Protein AF-A0A4Q6BB32-F1 (afdb_monomer)

Solvent-accessible surface area (backbone atoms only — not comparable to full-atom values): 4098 Å² total; per-residue (Å²): 134,95,70,64,36,73,62,34,32,62,52,10,48,52,40,25,52,50,36,29,48,55,28,43,83,74,78,40,60,70,66,48,76,49,66,50,89,66,60,44,87,97,75,37,76,49,36,38,56,60,49,26,51,52,9,51,50,36,25,52,52,13,52,54,47,40,52,53,51,56,52,65,72,74,106

Radius of gyration: 16.02 Å; Cα contacts (8 Å, |Δi|>4): 87; chains: 1; bounding box: 36×28×43 Å

Foldseek 3Di:
DPDQLQVLQVVLVVQLQCLQCVCVVVVDHGPDWAWDPDADPPRGIDISVVSNVSSVVSNVSSVVVNVVVVVVVVD

Sequence (75 aa):
LRVQPMRLMPAGLALAVFSAILPVFKGLPIMTGLWLSDPLPVIGLVGSALLFDLGVYIVVLGVALTIIFTISESV

Mean predicted aligned error: 4.82 Å

pLDDT: mean 91.49, std 8.97, range [50.44, 98.06]

Structure (mmCIF, N/CA/C/O backbone):
data_AF-A0A4Q6BB32-F1
#
_entry.id   AF-A0A4Q6BB32-F1
#
loop_
_atom_site.group_PDB
_atom_site.id
_atom_site.type_symbol
_atom_site.label_atom_id
_atom_site.label_alt_id
_atom_site.label_comp_id
_atom_site.label_asym_id
_atom_site.label_entity_id
_atom_site.label_seq_id
_atom_site.pdbx_PDB_ins_code
_atom_site.Cartn_x
_atom_site.Cartn_y
_atom_site.Cartn_z
_atom_site.occupancy
_atom_site.B_iso_or_equiv
_atom_site.auth_seq_id
_atom_site.auth_comp_id
_atom_site.auth_asym_id
_atom_site.auth_atom_id
_atom_site.pdbx_PDB_model_num
ATOM 1 N N . LEU A 1 1 ? -23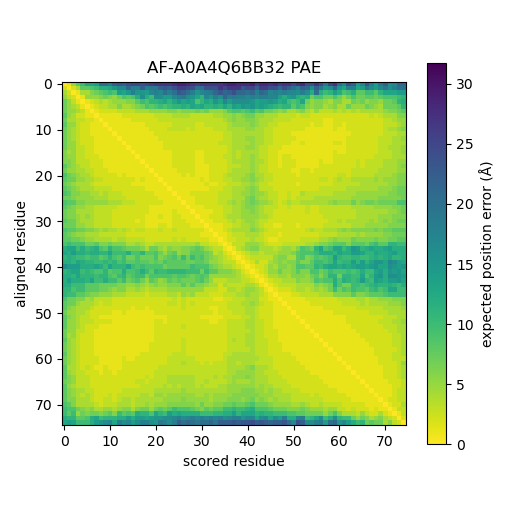.806 0.852 8.323 1.00 50.44 1 LEU A N 1
ATOM 2 C CA . LEU A 1 1 ? -22.590 0.914 7.473 1.00 50.44 1 LEU A CA 1
ATOM 3 C C . LEU A 1 1 ? -22.572 -0.299 6.540 1.00 50.44 1 LEU A C 1
ATOM 5 O O . LEU A 1 1 ? -22.852 -1.385 7.021 1.00 50.44 1 LEU A O 1
ATOM 9 N N . ARG A 1 2 ? -22.317 -0.147 5.229 1.00 63.34 2 ARG A N 1
ATOM 10 C CA . ARG A 1 2 ? -22.493 -1.234 4.229 1.00 63.34 2 ARG A CA 1
ATOM 11 C C . ARG A 1 2 ? -21.239 -2.068 3.916 1.00 63.34 2 ARG A C 1
ATOM 13 O O . ARG A 1 2 ? -21.334 -3.020 3.150 1.00 63.34 2 ARG A O 1
ATOM 20 N N . VAL A 1 3 ? -20.082 -1.743 4.491 1.00 67.50 3 VAL A N 1
ATOM 21 C CA . VAL A 1 3 ? -18.834 -2.493 4.275 1.00 67.50 3 VAL A CA 1
ATOM 22 C C . VAL A 1 3 ? -18.398 -3.101 5.597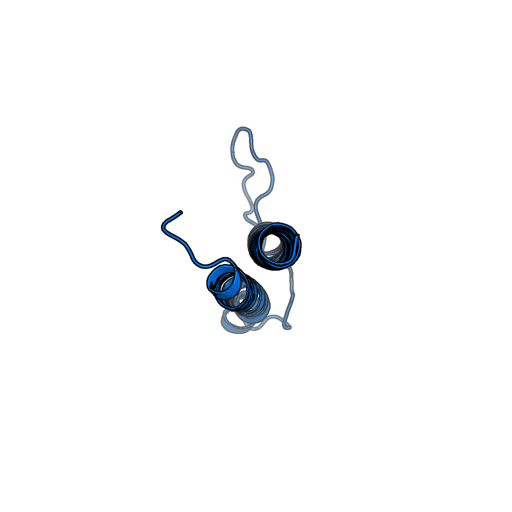 1.00 67.50 3 VAL A C 1
ATOM 24 O O . VAL A 1 3 ? -18.188 -2.375 6.563 1.00 67.50 3 VAL A O 1
ATOM 27 N N . GLN A 1 4 ? -18.274 -4.428 5.635 1.00 76.44 4 GLN A N 1
ATOM 28 C CA . GLN A 1 4 ? -17.668 -5.122 6.767 1.00 76.44 4 GLN A CA 1
ATOM 29 C C . GLN A 1 4 ? -16.162 -4.810 6.777 1.00 76.44 4 GLN A C 1
ATOM 31 O O . GLN A 1 4 ? -15.485 -5.174 5.810 1.00 76.44 4 GLN A O 1
ATOM 36 N N . PRO A 1 5 ? -15.625 -4.178 7.836 1.00 76.56 5 PRO A N 1
ATOM 37 C CA . PRO A 1 5 ? -14.204 -3.828 7.956 1.00 76.56 5 PRO A CA 1
ATOM 38 C C . PRO A 1 5 ? -13.265 -5.001 7.670 1.00 76.56 5 PRO A C 1
ATOM 40 O O . PRO A 1 5 ? -12.247 -4.852 6.998 1.00 76.56 5 PRO A O 1
ATOM 43 N N . MET A 1 6 ? -13.682 -6.201 8.082 1.00 78.50 6 MET A N 1
ATOM 44 C CA . MET A 1 6 ? -12.937 -7.438 7.883 1.00 78.50 6 MET A CA 1
ATOM 45 C C . MET A 1 6 ? -12.691 -7.787 6.409 1.00 78.50 6 MET A C 1
ATOM 47 O O . MET A 1 6 ? -11.717 -8.462 6.098 1.00 78.50 6 MET A O 1
ATOM 51 N N . ARG A 1 7 ? -13.518 -7.292 5.477 1.00 89.88 7 ARG A N 1
ATOM 52 C CA . ARG A 1 7 ? -13.332 -7.505 4.032 1.00 89.88 7 ARG A CA 1
ATOM 53 C C . ARG A 1 7 ? -12.287 -6.574 3.412 1.00 89.88 7 ARG A C 1
ATOM 55 O O . ARG A 1 7 ? -11.813 -6.865 2.318 1.00 89.88 7 ARG A O 1
ATOM 62 N N . LEU A 1 8 ? -11.912 -5.486 4.090 1.00 91.62 8 LEU A N 1
ATOM 63 C CA . LEU A 1 8 ? -10.885 -4.557 3.606 1.00 91.62 8 LEU A CA 1
ATOM 64 C C . LEU A 1 8 ? -9.487 -5.177 3.697 1.00 91.62 8 LEU A C 1
ATOM 66 O O . LEU A 1 8 ? -8.699 -5.040 2.769 1.00 91.62 8 LEU A O 1
ATOM 70 N N . MET A 1 9 ? -9.209 -5.935 4.761 1.00 94.44 9 MET A N 1
ATOM 71 C CA . MET A 1 9 ? -7.913 -6.592 4.966 1.00 94.44 9 MET A CA 1
ATOM 72 C C . MET A 1 9 ? -7.496 -7.522 3.807 1.00 94.44 9 MET A C 1
ATOM 74 O O . MET A 1 9 ? -6.437 -7.288 3.226 1.00 94.44 9 MET A O 1
A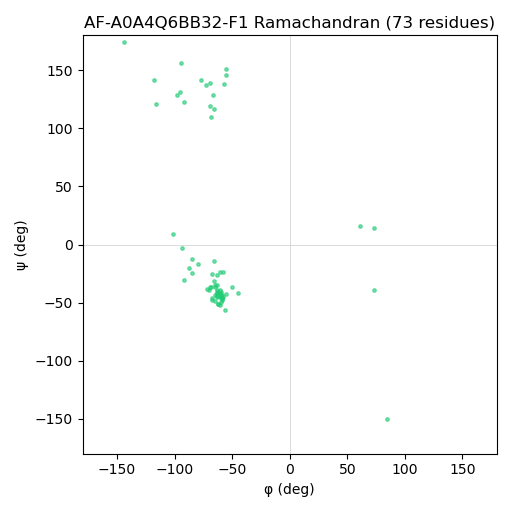TOM 78 N N . PRO A 1 10 ? -8.288 -8.537 3.395 1.00 96.12 10 PRO A N 1
ATOM 79 C CA . PRO A 1 10 ? -7.896 -9.409 2.288 1.00 96.12 10 PRO A CA 1
ATOM 80 C C . PRO A 1 10 ? -7.820 -8.664 0.949 1.00 96.12 10 PRO A C 1
ATOM 82 O O . PRO A 1 10 ? -6.982 -9.005 0.119 1.00 96.12 10 PRO A O 1
ATOM 85 N N . ALA A 1 11 ? -8.642 -7.630 0.737 1.00 96.38 11 ALA A N 1
ATOM 86 C CA . ALA A 1 11 ? -8.589 -6.817 -0.477 1.00 96.38 11 ALA A CA 1
ATOM 87 C C . ALA A 1 11 ? -7.290 -5.996 -0.565 1.00 96.38 11 ALA A C 1
ATOM 89 O O . ALA A 1 11 ? -6.628 -6.000 -1.602 1.00 96.38 11 ALA A O 1
ATOM 90 N N . GLY A 1 12 ? -6.895 -5.337 0.529 1.00 96.88 12 GLY A N 1
ATOM 91 C CA . GLY A 1 12 ? -5.634 -4.599 0.603 1.00 96.88 12 GLY A CA 1
ATOM 92 C C . GLY A 1 12 ? -4.419 -5.517 0.456 1.00 96.88 12 GLY A C 1
ATOM 93 O O . GLY A 1 12 ? -3.497 -5.206 -0.296 1.00 96.88 12 GLY A O 1
ATOM 94 N N . LEU A 1 13 ? -4.456 -6.696 1.088 1.00 97.56 13 LEU A N 1
ATOM 95 C CA . LEU A 1 13 ? -3.395 -7.695 0.961 1.00 97.56 13 LEU A CA 1
ATOM 96 C C . LEU A 1 13 ? -3.268 -8.209 -0.478 1.00 97.56 13 LEU A C 1
ATOM 98 O O . LEU A 1 13 ? -2.159 -8.288 -0.999 1.00 97.56 13 LEU A O 1
ATOM 102 N N . ALA A 1 14 ? -4.388 -8.512 -1.141 1.00 97.81 14 ALA A N 1
ATOM 103 C CA . ALA A 1 14 ? -4.383 -8.927 -2.541 1.00 97.81 14 ALA A CA 1
ATOM 104 C C . ALA A 1 14 ? -3.773 -7.848 -3.449 1.00 97.81 14 ALA A C 1
ATOM 106 O O . ALA A 1 14 ? -2.980 -8.172 -4.331 1.00 97.81 14 ALA A O 1
ATOM 107 N N . LEU A 1 15 ? -4.079 -6.569 -3.202 1.00 97.81 15 LEU A N 1
ATOM 108 C CA . LEU A 1 15 ? -3.506 -5.448 -3.948 1.00 97.81 15 LEU A CA 1
ATOM 109 C C . LEU A 1 15 ? -1.990 -5.315 -3.728 1.00 97.81 15 LEU A C 1
ATOM 111 O O . LEU A 1 15 ? -1.240 -5.143 -4.689 1.00 97.81 15 LEU A O 1
ATOM 115 N N . ALA A 1 16 ? -1.529 -5.445 -2.480 1.00 97.94 16 ALA A N 1
ATOM 116 C CA . ALA A 1 16 ? -0.108 -5.395 -2.143 1.00 97.94 16 ALA A CA 1
ATOM 117 C C . ALA A 1 16 ? 0.670 -6.552 -2.795 1.00 97.94 16 ALA A C 1
ATOM 119 O O . ALA A 1 16 ? 1.709 -6.333 -3.419 1.00 97.94 16 ALA A O 1
ATOM 120 N N . VAL A 1 17 ? 0.137 -7.776 -2.723 1.00 98.00 17 VAL A N 1
ATOM 121 C CA . VAL A 1 17 ? 0.728 -8.964 -3.360 1.00 98.00 17 VAL A CA 1
ATOM 122 C C . VAL A 1 17 ? 0.749 -8.817 -4.880 1.00 98.00 17 VAL A C 1
ATOM 124 O O . VAL A 1 17 ? 1.765 -9.101 -5.513 1.00 98.00 17 VAL A O 1
ATOM 127 N N . PHE A 1 18 ? -0.336 -8.320 -5.473 1.00 97.50 18 PHE A N 1
ATOM 128 C CA . PHE A 1 18 ? -0.391 -8.047 -6.904 1.00 97.50 18 PHE A CA 1
ATOM 129 C C . PHE A 1 18 ? 0.697 -7.051 -7.330 1.00 97.50 18 PHE A C 1
ATOM 131 O O . PHE A 1 18 ? 1.424 -7.314 -8.288 1.00 97.50 18 PHE A O 1
ATOM 138 N N . SER A 1 19 ? 0.877 -5.957 -6.580 1.00 97.19 19 SER A N 1
ATOM 139 C CA . SER A 1 19 ? 1.949 -4.990 -6.839 1.00 97.19 19 SER A CA 1
ATOM 140 C C . SER A 1 19 ? 3.348 -5.607 -6.706 1.00 97.19 19 SER A C 1
ATOM 142 O O . SER A 1 19 ? 4.217 -5.363 -7.543 1.00 97.19 19 SER A O 1
ATOM 144 N N . ALA A 1 20 ? 3.563 -6.461 -5.700 1.00 97.06 20 ALA A N 1
ATOM 145 C CA . ALA A 1 20 ? 4.842 -7.132 -5.479 1.00 97.06 20 ALA A CA 1
ATOM 146 C C . ALA A 1 20 ? 5.218 -8.100 -6.616 1.00 97.06 20 ALA A C 1
ATOM 148 O O . ALA A 1 20 ? 6.400 -8.211 -6.944 1.00 97.06 20 ALA A O 1
ATOM 149 N N . ILE A 1 21 ? 4.233 -8.779 -7.219 1.00 97.81 21 ILE A N 1
ATOM 150 C CA . ILE A 1 21 ? 4.427 -9.765 -8.299 1.00 97.81 21 ILE A CA 1
ATOM 151 C C . ILE A 1 21 ? 4.515 -9.099 -9.681 1.00 97.81 21 ILE A C 1
ATOM 153 O O . ILE A 1 21 ? 5.147 -9.641 -10.584 1.00 97.81 21 ILE A O 1
ATOM 157 N N . LEU A 1 22 ? 3.950 -7.903 -9.856 1.00 95.69 22 LEU A N 1
ATOM 158 C CA . LEU A 1 22 ? 3.944 -7.153 -11.120 1.00 95.69 22 LEU A CA 1
ATOM 159 C C . LEU A 1 22 ? 5.301 -7.096 -11.869 1.00 95.69 22 LEU A C 1
ATOM 161 O O . LEU A 1 22 ? 5.307 -7.266 -13.091 1.00 95.69 22 LEU A O 1
ATOM 165 N N . PRO A 1 23 ? 6.455 -6.905 -11.195 1.00 96.94 23 PRO A N 1
ATOM 166 C CA . PRO A 1 23 ? 7.769 -6.875 -11.843 1.00 96.94 23 PRO A CA 1
ATOM 167 C C . PRO A 1 23 ? 8.212 -8.224 -12.421 1.00 96.94 23 PRO A C 1
ATOM 169 O O . PRO A 1 23 ? 8.962 -8.249 -13.396 1.00 96.94 23 PRO A O 1
ATOM 172 N N . VAL A 1 24 ? 7.709 -9.340 -11.885 1.00 97.25 24 VAL A N 1
ATOM 173 C CA . VAL A 1 24 ? 8.042 -10.695 -12.356 1.00 97.25 24 VAL A CA 1
ATOM 174 C C . VAL A 1 24 ? 7.579 -10.898 -13.798 1.00 97.25 24 VAL A C 1
ATOM 176 O O . VAL A 1 24 ? 8.295 -11.496 -14.597 1.00 97.25 24 VAL A O 1
ATOM 179 N N . PHE A 1 25 ? 6.446 -10.304 -14.188 1.00 95.69 25 PHE A N 1
ATOM 180 C CA . PHE A 1 25 ? 5.969 -10.320 -15.578 1.00 95.69 25 PHE A CA 1
ATOM 181 C C . PHE A 1 25 ? 6.884 -9.556 -16.550 1.00 95.69 25 PHE A C 1
ATOM 183 O O . PHE A 1 25 ? 6.766 -9.721 -17.761 1.00 95.69 25 PHE A O 1
ATOM 190 N N . LYS A 1 26 ? 7.807 -8.737 -16.031 1.00 95.00 26 LYS A N 1
ATOM 191 C CA . LYS A 1 26 ? 8.862 -8.057 -16.795 1.00 95.00 26 LYS A CA 1
ATOM 192 C C . LYS A 1 26 ? 10.232 -8.740 -16.661 1.00 95.00 26 LYS A C 1
ATOM 194 O O . LYS A 1 26 ? 11.229 -8.170 -17.089 1.00 95.00 26 LYS A O 1
ATOM 199 N N . GLY A 1 27 ? 10.299 -9.931 -16.056 1.00 96.38 27 GLY A N 1
ATOM 200 C CA . GLY A 1 27 ? 11.549 -10.656 -15.804 1.00 96.38 27 GLY A CA 1
ATOM 201 C C . GLY A 1 27 ? 12.410 -10.059 -14.685 1.00 96.38 27 GLY A C 1
ATOM 202 O O . GLY A 1 27 ? 13.583 -10.405 -14.570 1.00 96.38 27 GLY A O 1
ATOM 203 N N . LEU A 1 28 ? 11.851 -9.157 -13.873 1.00 97.38 28 LEU A N 1
ATOM 204 C CA . LEU A 1 28 ? 12.551 -8.526 -12.755 1.00 97.38 28 LEU A CA 1
ATOM 205 C C . LEU A 1 28 ? 12.284 -9.283 -11.441 1.00 97.38 28 LEU A C 1
ATOM 207 O O . LEU A 1 28 ? 11.244 -9.935 -11.311 1.00 97.38 28 LEU A O 1
ATOM 211 N N . PRO A 1 29 ? 13.179 -9.179 -10.440 1.00 97.56 29 PRO A N 1
ATOM 212 C CA . PRO A 1 29 ? 12.941 -9.742 -9.113 1.00 97.56 29 PRO A CA 1
ATOM 213 C C . PRO A 1 29 ? 11.638 -9.232 -8.479 1.00 97.56 29 PRO A C 1
ATOM 215 O O . PRO A 1 29 ? 11.211 -8.098 -8.724 1.00 97.56 29 PRO A O 1
ATOM 218 N N . ILE A 1 30 ? 11.022 -10.051 -7.624 1.00 97.19 30 ILE A N 1
ATOM 219 C CA . ILE A 1 30 ? 9.836 -9.656 -6.850 1.00 97.19 30 ILE A CA 1
ATOM 220 C C . ILE A 1 30 ? 10.118 -8.383 -6.033 1.00 97.19 30 ILE A C 1
ATOM 222 O O . ILE A 1 30 ? 11.239 -8.174 -5.575 1.00 97.19 30 ILE A O 1
ATOM 226 N N . MET A 1 31 ? 9.107 -7.526 -5.867 1.00 95.56 31 MET A N 1
ATOM 227 C CA . MET A 1 31 ? 9.223 -6.219 -5.194 1.00 95.56 31 MET A CA 1
ATOM 228 C C . MET A 1 31 ? 10.200 -5.222 -5.846 1.00 95.56 31 MET A C 1
ATOM 230 O O . MET A 1 31 ? 10.531 -4.203 -5.243 1.00 95.56 31 MET A O 1
ATOM 234 N N . THR A 1 32 ? 10.623 -5.442 -7.094 1.00 96.88 32 THR A N 1
ATOM 235 C CA . THR A 1 32 ? 11.339 -4.402 -7.848 1.00 96.88 32 THR A CA 1
ATOM 236 C C . THR A 1 32 ? 10.403 -3.227 -8.148 1.00 96.88 32 THR A C 1
ATOM 238 O O . THR A 1 32 ? 9.314 -3.407 -8.690 1.00 96.88 32 THR A O 1
ATOM 241 N N . GLY A 1 33 ? 10.819 -2.001 -7.828 1.00 94.69 33 GLY A N 1
ATOM 242 C CA . GLY A 1 33 ? 10.041 -0.802 -8.140 1.00 94.69 33 GLY A CA 1
ATOM 243 C C . GLY A 1 33 ? 9.934 -0.576 -9.650 1.00 94.69 33 GLY A C 1
ATOM 244 O O . GLY A 1 33 ? 10.940 -0.341 -10.317 1.00 94.69 33 GLY A O 1
ATOM 245 N N . LEU A 1 34 ? 8.718 -0.630 -10.193 1.00 94.81 34 LEU A N 1
ATOM 246 C CA . LEU A 1 34 ? 8.429 -0.235 -11.569 1.00 94.81 34 LEU A CA 1
ATOM 247 C C . LEU A 1 34 ? 8.039 1.231 -11.569 1.00 94.81 34 LEU A C 1
ATOM 249 O O . LEU A 1 34 ? 7.069 1.582 -10.910 1.00 94.8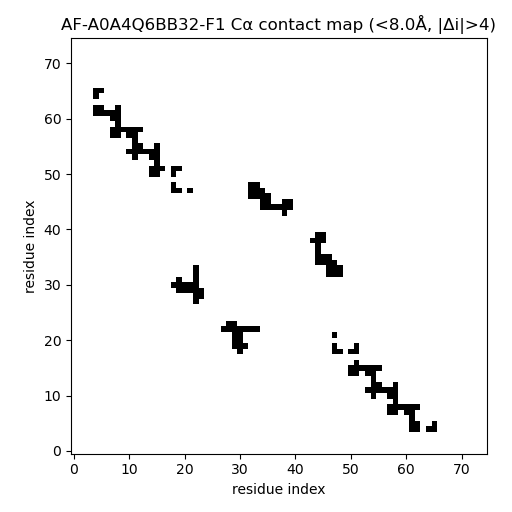1 34 LEU A O 1
ATOM 253 N N . TRP A 1 35 ? 8.743 2.059 -12.328 1.00 93.69 35 TRP A N 1
ATOM 254 C CA . TRP A 1 35 ? 8.505 3.498 -12.378 1.00 93.69 35 TRP A CA 1
ATOM 255 C C . TRP A 1 35 ? 8.088 3.919 -13.781 1.00 93.69 35 TRP A C 1
ATOM 257 O O . TRP A 1 35 ? 8.600 3.395 -14.773 1.00 93.69 35 TRP A O 1
ATOM 267 N N . LEU A 1 36 ? 7.147 4.855 -13.858 1.00 89.38 36 LEU A N 1
ATOM 268 C CA . LEU A 1 36 ? 6.880 5.595 -15.084 1.00 89.38 36 LEU A CA 1
ATOM 269 C C . LEU A 1 36 ? 8.027 6.577 -15.326 1.00 89.38 36 LEU A C 1
ATOM 271 O O . LEU A 1 36 ? 8.516 7.207 -14.390 1.00 89.38 36 LEU A O 1
ATOM 275 N N . SER A 1 37 ? 8.469 6.679 -16.579 1.00 86.94 37 SER A N 1
ATOM 276 C CA . SER A 1 37 ? 9.567 7.572 -16.964 1.00 86.94 37 SER A CA 1
ATOM 277 C C . SER A 1 37 ? 9.170 9.042 -16.864 1.00 86.94 37 SER A C 1
ATOM 279 O O . SER A 1 37 ? 9.978 9.863 -16.437 1.00 86.94 37 SER A O 1
ATOM 281 N N . ASP A 1 38 ? 7.921 9.353 -17.207 1.00 89.94 38 ASP A N 1
ATOM 282 C CA . ASP A 1 38 ? 7.398 10.710 -17.164 1.00 89.94 38 ASP A CA 1
ATOM 283 C C . ASP A 1 38 ? 6.614 10.948 -15.864 1.00 89.94 38 ASP A C 1
ATOM 285 O O . ASP A 1 38 ? 5.721 10.160 -15.524 1.00 89.94 38 ASP A O 1
ATOM 289 N N . PRO A 1 39 ? 6.917 12.025 -15.119 1.00 88.88 39 PRO A N 1
ATOM 290 C CA . PRO A 1 39 ? 6.153 12.386 -13.937 1.00 88.88 39 PRO A CA 1
ATOM 291 C C . PRO A 1 39 ? 4.752 12.861 -14.334 1.00 88.88 39 PRO A C 1
ATOM 293 O O . PRO A 1 39 ? 4.576 13.629 -15.281 1.00 88.88 39 PRO A O 1
ATOM 296 N N . LEU A 1 40 ? 3.745 12.449 -13.567 1.00 87.19 40 LEU A N 1
ATOM 297 C CA . LEU A 1 40 ? 2.392 12.969 -13.729 1.00 87.19 40 LEU A CA 1
ATOM 298 C C . LEU A 1 40 ? 2.291 14.367 -13.102 1.00 87.19 40 LEU A C 1
ATOM 300 O O . LEU A 1 40 ? 2.853 14.594 -12.022 1.00 87.19 40 LEU A O 1
ATOM 304 N N . PRO A 1 41 ? 1.546 15.305 -13.717 1.00 85.31 41 PRO A N 1
ATOM 305 C CA . PRO A 1 41 ? 1.270 16.587 -13.084 1.00 85.31 41 PRO A CA 1
ATOM 306 C C . PRO A 1 41 ? 0.586 16.357 -11.724 1.00 85.31 41 PRO A C 1
ATOM 308 O O . PRO A 1 41 ? -0.281 15.494 -11.599 1.00 85.31 41 PRO A O 1
ATOM 311 N N . VAL A 1 42 ? 0.990 17.120 -10.701 1.00 85.69 42 VAL A N 1
ATOM 312 C CA . VAL A 1 42 ? 0.516 17.058 -9.296 1.00 85.69 42 VAL A CA 1
ATOM 313 C C . VAL A 1 42 ? 1.001 15.849 -8.477 1.00 85.69 42 VAL A C 1
ATOM 315 O O . VAL A 1 42 ? 1.325 16.022 -7.307 1.00 85.69 42 VAL A O 1
ATOM 318 N N . ILE A 1 43 ? 1.085 14.648 -9.056 1.00 82.12 43 ILE A N 1
ATOM 319 C CA . ILE A 1 43 ? 1.418 13.410 -8.316 1.00 82.12 43 ILE A CA 1
ATOM 320 C C . ILE A 1 43 ? 2.929 13.114 -8.328 1.00 82.12 43 ILE A C 1
ATOM 322 O O . ILE A 1 43 ? 3.458 12.555 -7.370 1.00 82.12 43 ILE A O 1
ATOM 326 N N . GLY A 1 44 ? 3.640 13.510 -9.388 1.00 87.19 44 GLY A N 1
AT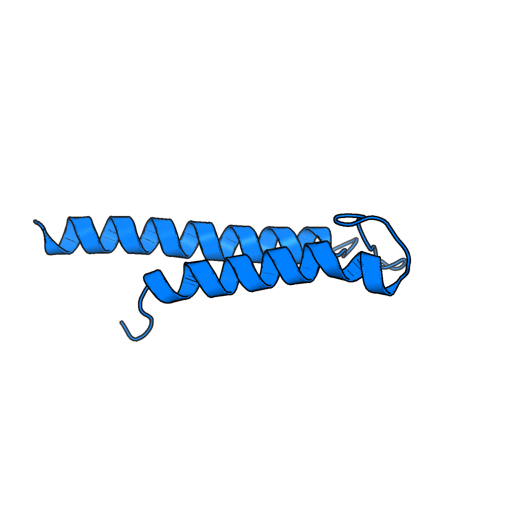OM 327 C CA . GLY A 1 44 ? 5.069 13.239 -9.552 1.00 87.19 44 GLY A CA 1
ATOM 328 C C . GLY A 1 44 ? 5.361 11.859 -10.148 1.00 87.19 44 GLY A C 1
ATOM 329 O O . GLY A 1 44 ? 4.592 11.341 -10.959 1.00 87.19 44 GLY A O 1
ATOM 330 N N . LEU A 1 45 ? 6.514 11.284 -9.789 1.00 86.88 45 LEU A N 1
ATOM 331 C CA . LEU A 1 45 ? 6.962 9.967 -10.256 1.00 86.88 45 LEU A CA 1
ATOM 332 C C . LEU A 1 45 ? 6.073 8.868 -9.675 1.00 86.88 45 LEU A C 1
ATOM 334 O O . LEU A 1 45 ? 6.118 8.568 -8.482 1.00 86.88 45 LEU A O 1
ATOM 338 N N . VAL A 1 46 ? 5.274 8.253 -10.541 1.00 90.06 46 VAL A N 1
ATOM 339 C CA . VAL A 1 46 ? 4.379 7.163 -10.160 1.00 90.06 46 VAL A CA 1
ATOM 340 C C . VAL A 1 46 ? 5.058 5.830 -10.426 1.00 90.06 46 VAL A C 1
ATOM 342 O O . VAL A 1 46 ? 5.584 5.582 -11.512 1.00 90.06 46 VAL A O 1
ATOM 345 N N . GLY A 1 47 ? 5.014 4.953 -9.428 1.00 92.38 47 GLY A N 1
ATOM 346 C CA . GLY A 1 47 ? 5.532 3.602 -9.551 1.00 92.38 47 GLY A CA 1
ATOM 347 C C . GLY A 1 47 ? 4.720 2.565 -8.789 1.00 92.38 47 GLY A C 1
ATOM 348 O O . GLY A 1 47 ? 3.805 2.898 -8.035 1.00 92.38 47 GLY A O 1
ATOM 349 N N . SER A 1 48 ? 5.074 1.291 -8.966 1.00 93.62 48 SER A N 1
ATOM 350 C CA . SER A 1 48 ? 4.438 0.157 -8.281 1.00 93.62 48 SER A CA 1
ATOM 351 C C . SER A 1 48 ? 4.521 0.264 -6.754 1.00 93.62 48 SER A C 1
ATOM 353 O O . SER A 1 48 ? 3.648 -0.259 -6.064 1.00 93.62 48 SER A O 1
ATOM 355 N N . ALA A 1 49 ? 5.498 1.005 -6.219 1.00 94.38 49 ALA A N 1
ATOM 356 C CA . ALA A 1 49 ? 5.584 1.327 -4.795 1.00 94.38 49 ALA A CA 1
ATOM 357 C C . ALA A 1 49 ? 4.304 2.010 -4.273 1.00 94.38 49 ALA A C 1
ATOM 359 O O . ALA A 1 49 ? 3.765 1.587 -3.259 1.00 94.38 49 ALA A O 1
ATOM 360 N N . L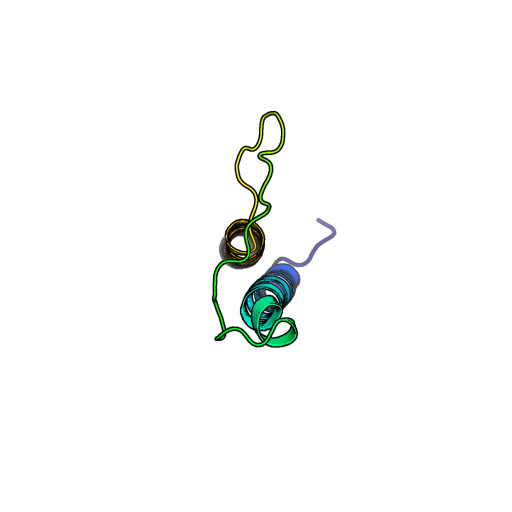EU A 1 50 ? 3.732 2.963 -5.021 1.00 94.44 50 LEU A N 1
ATOM 361 C CA . LEU A 1 50 ? 2.486 3.631 -4.621 1.00 94.44 50 LEU A CA 1
ATOM 362 C C . LEU A 1 50 ? 1.296 2.662 -4.590 1.00 94.44 50 LEU A C 1
ATOM 364 O O . LEU A 1 50 ? 0.437 2.753 -3.716 1.00 94.44 50 LEU A O 1
ATOM 368 N N . LEU A 1 51 ? 1.245 1.713 -5.530 1.00 95.25 51 LEU A N 1
ATOM 369 C CA . LEU A 1 51 ? 0.209 0.677 -5.550 1.00 95.25 51 LEU A CA 1
ATOM 370 C C . LEU A 1 51 ? 0.360 -0.294 -4.368 1.00 95.25 51 LEU A C 1
ATOM 372 O O . LEU A 1 51 ? -0.637 -0.746 -3.807 1.00 95.25 51 LEU A O 1
ATOM 376 N N . PHE A 1 52 ? 1.603 -0.598 -3.984 1.00 97.31 52 PHE A N 1
ATOM 377 C CA . PHE A 1 52 ? 1.904 -1.409 -2.807 1.00 97.31 52 PHE A CA 1
ATOM 378 C C . PHE A 1 52 ? 1.467 -0.696 -1.520 1.00 97.31 52 PHE A C 1
ATOM 380 O O . PHE A 1 52 ? 0.725 -1.278 -0.726 1.00 97.31 52 PHE A O 1
ATOM 387 N N . ASP A 1 53 ? 1.830 0.580 -1.366 1.00 96.88 53 ASP A N 1
ATOM 388 C CA . ASP A 1 53 ? 1.451 1.412 -0.220 1.00 96.88 53 ASP A CA 1
ATOM 389 C C . ASP A 1 53 ? -0.067 1.562 -0.103 1.00 96.88 53 ASP A C 1
ATOM 391 O O . ASP A 1 53 ? -0.614 1.476 0.995 1.00 96.88 53 ASP A O 1
ATOM 395 N N . LEU A 1 54 ? -0.776 1.704 -1.229 1.00 97.06 54 LEU A N 1
ATOM 396 C CA . LEU A 1 54 ? -2.238 1.721 -1.247 1.00 97.06 54 LEU A CA 1
ATOM 397 C C . LEU A 1 54 ? -2.829 0.408 -0.710 1.00 97.06 54 LEU A C 1
ATOM 399 O O . LEU A 1 54 ? -3.788 0.433 0.063 1.00 97.06 54 LEU A O 1
ATOM 403 N N . GLY A 1 55 ? -2.250 -0.738 -1.080 1.00 97.62 55 GLY A N 1
ATOM 404 C CA . GLY A 1 55 ? -2.642 -2.040 -0.540 1.00 97.62 55 GLY A CA 1
ATOM 405 C C . GLY A 1 55 ? -2.458 -2.109 0.975 1.00 97.62 55 GLY A C 1
ATOM 406 O O . GLY A 1 55 ? -3.402 -2.437 1.697 1.00 97.62 55 GLY A O 1
ATOM 407 N N . VAL A 1 56 ? -1.279 -1.719 1.468 1.00 98.06 56 VAL A N 1
ATOM 408 C CA . VAL A 1 56 ? -0.972 -1.673 2.908 1.00 98.06 56 VAL A CA 1
ATOM 409 C C . VAL A 1 56 ? -1.903 -0.708 3.648 1.00 98.06 56 VAL A C 1
ATOM 411 O O . VAL A 1 56 ? -2.437 -1.061 4.698 1.00 98.06 56 VAL A O 1
ATOM 414 N N . TYR A 1 57 ? -2.174 0.470 3.087 1.00 97.88 57 TYR A N 1
ATOM 415 C CA . TYR A 1 57 ? -3.094 1.450 3.663 1.00 97.88 57 TYR A CA 1
ATOM 416 C C . TYR A 1 57 ? -4.500 0.870 3.860 1.00 97.88 57 TYR A C 1
ATOM 418 O O . TYR A 1 57 ? -5.082 1.012 4.936 1.00 97.88 57 TYR A O 1
ATOM 426 N N . ILE A 1 58 ? -5.031 0.158 2.860 1.00 97.38 58 ILE A N 1
ATOM 427 C CA . ILE A 1 58 ? -6.346 -0.493 2.952 1.00 97.38 58 ILE A CA 1
ATOM 428 C C . ILE A 1 58 ? -6.352 -1.574 4.045 1.00 97.38 58 ILE A C 1
ATOM 430 O O . ILE A 1 58 ? -7.339 -1.691 4.777 1.00 97.38 58 ILE A O 1
ATOM 434 N N . VAL A 1 59 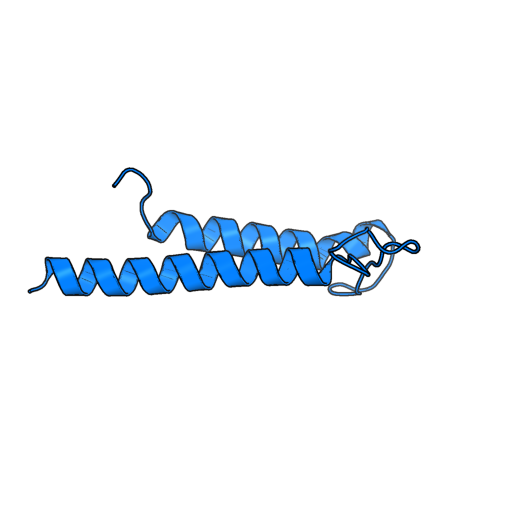? -5.263 -2.339 4.195 1.00 97.69 59 VAL A N 1
ATOM 435 C CA . VAL A 1 59 ? -5.128 -3.322 5.286 1.00 97.69 59 VAL A CA 1
ATOM 436 C C . VAL A 1 59 ? -5.191 -2.628 6.642 1.00 97.69 59 VAL A C 1
ATOM 438 O O . VAL A 1 59 ? -6.004 -3.013 7.481 1.00 97.69 59 VAL 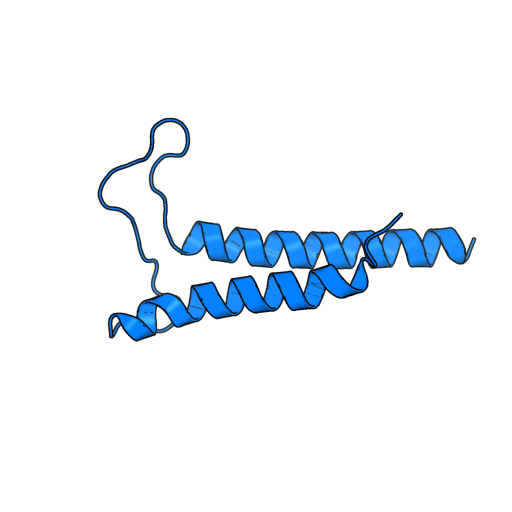A O 1
ATOM 441 N N . VAL A 1 60 ? -4.377 -1.589 6.844 1.00 97.56 60 VAL A N 1
ATOM 442 C CA . VAL A 1 60 ? -4.327 -0.829 8.102 1.00 97.56 60 VAL A CA 1
ATOM 443 C C . VAL A 1 60 ? -5.692 -0.225 8.423 1.00 97.56 60 VAL A C 1
ATOM 445 O O . VAL A 1 60 ? -6.164 -0.345 9.553 1.00 97.56 60 VAL A O 1
ATOM 448 N N . LEU A 1 61 ? -6.368 0.351 7.426 1.00 96.19 61 LEU A N 1
ATOM 449 C CA . LEU A 1 61 ? -7.720 0.882 7.572 1.00 96.19 61 LEU A CA 1
ATOM 450 C C . LEU A 1 61 ? -8.716 -0.209 7.997 1.00 96.19 61 LEU A C 1
ATOM 452 O O . LEU A 1 61 ? -9.514 0.003 8.908 1.00 96.19 61 LEU A O 1
ATOM 456 N N . GLY A 1 62 ? -8.654 -1.389 7.374 1.00 94.75 62 GLY A N 1
ATOM 457 C CA . GLY A 1 62 ? -9.483 -2.539 7.734 1.00 94.75 62 GLY A CA 1
ATOM 458 C C . GLY A 1 62 ? -9.271 -2.999 9.174 1.00 94.75 62 GLY A C 1
ATOM 459 O O . GLY A 1 62 ? -10.246 -3.211 9.898 1.00 94.75 62 GLY A O 1
ATOM 460 N N . VAL A 1 63 ? -8.014 -3.102 9.610 1.00 96.06 63 VAL A N 1
ATOM 461 C CA . VAL A 1 63 ? -7.652 -3.464 10.989 1.00 96.06 63 VAL A CA 1
ATOM 462 C C . VAL A 1 63 ? -8.167 -2.415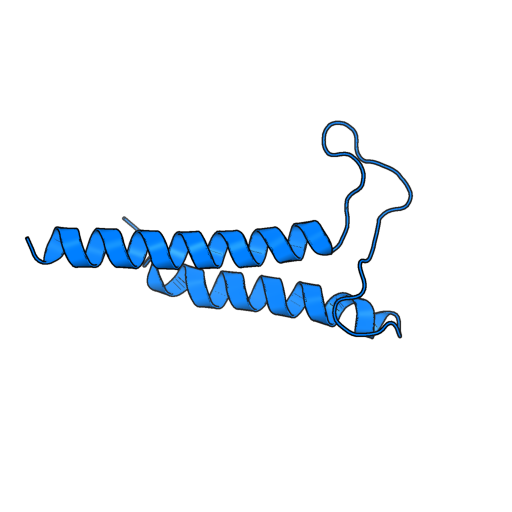 11.974 1.00 96.06 63 VAL A C 1
ATOM 464 O O . VAL A 1 63 ? -8.873 -2.765 12.917 1.00 96.06 63 VAL A O 1
ATOM 467 N N . ALA A 1 64 ? -7.883 -1.132 11.734 1.00 96.06 64 ALA A N 1
ATOM 468 C CA . ALA A 1 64 ? -8.294 -0.040 12.614 1.00 96.06 64 ALA A CA 1
ATOM 469 C C . ALA A 1 64 ? -9.818 0.009 12.787 1.00 96.06 64 ALA A C 1
ATOM 471 O O . ALA A 1 64 ? -10.314 0.051 13.911 1.00 96.06 64 ALA A O 1
ATOM 472 N N . LEU A 1 65 ? -10.570 -0.076 11.684 1.00 94.06 65 LEU A N 1
ATOM 473 C CA . LEU A 1 65 ? -12.030 -0.116 11.729 1.00 94.06 65 LEU A CA 1
ATOM 474 C C . LEU A 1 65 ? -12.544 -1.358 12.465 1.00 94.06 65 LEU A C 1
ATOM 476 O O . LEU A 1 65 ? -13.476 -1.247 13.255 1.00 94.06 65 LEU A O 1
ATOM 480 N N . THR A 1 66 ? -11.938 -2.529 12.244 1.00 92.75 66 THR A N 1
ATOM 481 C CA . THR A 1 66 ? -12.332 -3.764 12.943 1.00 92.75 66 THR A CA 1
ATOM 482 C C . THR A 1 66 ? -12.161 -3.613 14.455 1.00 92.75 66 THR A C 1
ATOM 484 O O . THR A 1 66 ? -13.079 -3.944 15.202 1.00 92.75 66 THR A O 1
ATOM 487 N N . ILE A 1 67 ? -11.032 -3.056 14.907 1.00 93.19 67 ILE A N 1
ATOM 488 C CA . ILE A 1 67 ? -10.760 -2.806 16.330 1.00 93.19 67 ILE A CA 1
ATOM 489 C C . ILE A 1 67 ? -11.787 -1.828 16.910 1.00 93.19 67 ILE A C 1
ATOM 491 O O . ILE A 1 67 ? -12.414 -2.133 17.921 1.00 93.19 67 ILE A O 1
ATOM 495 N N . ILE A 1 68 ? -11.996 -0.682 16.251 1.00 93.19 68 ILE A N 1
ATOM 496 C CA . ILE A 1 68 ? -12.916 0.362 16.726 1.00 93.19 68 ILE A CA 1
ATOM 497 C C . ILE A 1 68 ? -14.338 -0.184 16.873 1.00 93.19 68 ILE A C 1
ATOM 499 O O . ILE A 1 68 ? -14.960 0.031 17.910 1.00 93.19 68 ILE A O 1
ATOM 503 N N . PHE A 1 69 ? -14.851 -0.909 15.874 1.00 90.25 69 PHE A N 1
ATOM 504 C CA . PHE A 1 69 ? -16.208 -1.455 15.951 1.00 90.25 69 PHE A CA 1
ATOM 505 C C . PHE A 1 69 ? -16.334 -2.577 16.977 1.00 90.25 69 PHE A C 1
ATOM 507 O O . PHE A 1 69 ? -17.316 -2.593 17.709 1.00 90.25 69 PHE A O 1
ATOM 514 N N . THR A 1 70 ? -15.332 -3.454 17.089 1.00 91.12 70 THR A N 1
ATOM 515 C CA . THR A 1 70 ? -15.331 -4.516 18.109 1.00 91.12 70 THR A CA 1
ATOM 516 C C . THR A 1 70 ? -15.404 -3.923 19.514 1.00 91.12 70 THR A C 1
ATOM 518 O O . THR A 1 70 ? -16.191 -4.380 20.334 1.00 91.12 70 THR A O 1
ATOM 521 N N . ILE A 1 71 ? -14.622 -2.872 19.783 1.00 93.75 71 ILE A N 1
ATOM 522 C CA . ILE A 1 71 ? -14.645 -2.187 21.079 1.00 93.75 71 ILE A CA 1
ATOM 523 C C . ILE A 1 71 ? -15.983 -1.470 21.278 1.00 93.75 71 ILE A C 1
ATOM 525 O O . ILE A 1 71 ? -16.606 -1.634 22.320 1.00 93.75 71 ILE A O 1
ATOM 529 N N . SER A 1 72 ? -16.448 -0.716 20.279 1.00 91.75 72 SER A N 1
ATOM 530 C CA . SER A 1 72 ? -17.692 0.059 20.365 1.00 91.75 72 SER A CA 1
ATOM 531 C C . SER A 1 72 ? -18.950 -0.790 20.544 1.00 91.75 72 SER A C 1
ATOM 533 O O . SER A 1 72 ? -19.939 -0.261 21.029 1.00 91.75 72 SER A O 1
ATOM 535 N N . GLU A 1 73 ? -18.954 -2.044 20.094 1.00 87.62 73 GLU A N 1
ATOM 536 C CA . GLU A 1 73 ? -20.078 -2.973 20.279 1.00 87.62 73 GLU A CA 1
ATOM 537 C C . GLU A 1 73 ? -19.984 -3.734 21.612 1.00 87.62 73 GLU A C 1
ATOM 539 O O . GLU A 1 73 ? -20.984 -4.243 22.110 1.00 87.62 73 GLU A O 1
ATOM 544 N N . SER A 1 74 ? -18.785 -3.805 22.203 1.00 77.69 74 SER A N 1
ATOM 545 C CA . SER A 1 74 ? -18.543 -4.459 23.497 1.00 77.69 74 SER A CA 1
ATOM 546 C C . SER A 1 74 ? -18.799 -3.575 24.724 1.00 77.69 74 SER A C 1
ATOM 548 O O . SER A 1 74 ? -18.822 -4.096 25.840 1.00 77.69 74 SER A O 1
ATOM 550 N N . VAL A 1 75 ? -18.953 -2.261 24.523 1.00 64.81 75 VAL A N 1
ATOM 551 C CA . VAL A 1 75 ? -19.234 -1.247 25.557 1.00 64.81 75 VAL A CA 1
ATOM 552 C C . VAL A 1 75 ? -20.694 -0.831 25.469 1.00 64.81 75 VAL A C 1
ATOM 554 O O . VAL A 1 75 ? -21.338 -0.764 26.539 1.00 64.81 75 VAL A O 1
#

Secondary structure (DSSP, 8-state):
--S-GGGHHHHHHHHHHHHHHGGGGGTPPTTPPPB-SSPBTTTBS-BHHHHHHHHHHHHHHHHHHHHHHHHHHH-

Nearest PDB structures (foldseek):
  7qru-assembly1_B  TM=8.689E-01  e=8.472E-05  Alkalihalophilus pseudofirmus
  6z16-assembly1_b  TM=8.020E-01  e=1.374E-03  Anoxybacillus flavithermus WK1
  3aei-assembly1_A  TM=3.628E-01  e=5.492E+00  Thermococcus sp. JCM 11816
  2zdi-assembly1_B-2  TM=4.023E-01  e=7.594E+00  Pyrococcus horikoshii